Protein AF-A0A358A4Z3-F1 (afdb_monomer)

pLDDT: mean 91.62, std 6.7, range [62.56, 97.75]

Solvent-accessible surface area (backbone atoms only — not comparable to full-atom values): 6998 Å² total; per-residue (Å²): 98,61,94,79,71,49,79,80,64,67,74,54,62,75,62,33,83,86,53,100,63,68,94,76,60,77,88,53,49,73,80,64,63,45,78,61,44,78,48,74,36,75,36,68,74,60,47,50,61,61,62,66,35,85,60,47,71,77,27,62,19,48,69,34,29,9,37,44,57,36,33,42,69,55,28,49,23,60,73,64,62,38,91,83,29,41,58,60,33,47,70,63,47,48,64,45,50,53,45,26,66,67,81,47,61,82,40,71,18,61,49,22,42,76,68,70,61,40,127

Mean predicted aligned error: 3.64 Å

Foldseek 3Di:
DVVVVDDQPVVVVVQCPPDPDHDDDLVVCVSVQDLAEEAADAAPVVVLVVLPSPCQCVHPLLQLQLYAYYYHLLSVLVVVVDPVSVVVNCVPVVVLNCQSNVPHSPRHRVRCVVSVSHD

Sequence (119 aa):
MESLGFATPSAFGELASNGFWVPFSEERIDLLDTDVVLWLTTDATALEAVVELPLRRGLGAATEGREVFISGELSGAFSFASPLSINFLLDEITPELQLAIDGDPTTVVPSAKAVGAAD

Structure (mmCIF, N/CA/C/O backbone):
data_AF-A0A358A4Z3-F1
#
_entry.id   AF-A0A358A4Z3-F1
#
loop_
_atom_site.group_PD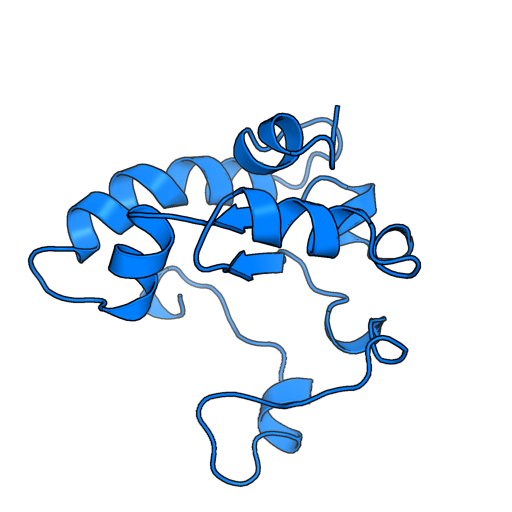B
_atom_site.id
_atom_site.type_symbol
_atom_site.label_atom_id
_atom_site.label_alt_id
_atom_site.label_comp_id
_atom_site.label_asym_id
_atom_site.label_entity_id
_atom_site.label_seq_id
_atom_site.pdbx_PDB_ins_code
_atom_site.Cartn_x
_atom_site.Cartn_y
_atom_site.Cartn_z
_atom_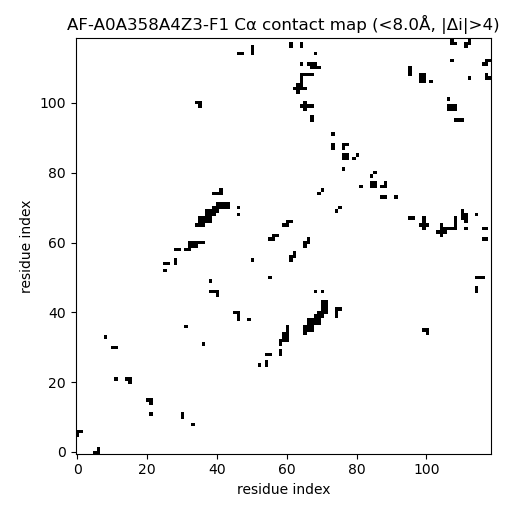site.occupancy
_atom_site.B_iso_or_equiv
_atom_site.auth_seq_id
_atom_site.auth_comp_id
_atom_site.auth_asym_id
_atom_site.auth_atom_id
_atom_site.pdbx_PDB_model_num
ATOM 1 N N . MET A 1 1 ? 7.942 -7.007 -6.539 1.00 91.06 1 MET A N 1
ATOM 2 C CA . MET A 1 1 ? 6.741 -7.574 -5.892 1.00 91.06 1 MET A CA 1
ATOM 3 C C . MET A 1 1 ? 6.511 -9.025 -6.288 1.00 91.06 1 MET A C 1
ATOM 5 O O . MET A 1 1 ? 6.434 -9.845 -5.389 1.00 91.06 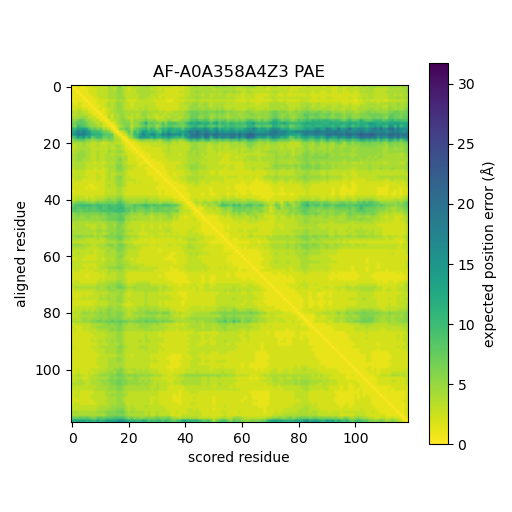1 MET A O 1
ATOM 9 N N . GLU A 1 2 ? 6.521 -9.383 -7.576 1.00 92.38 2 GLU A N 1
ATOM 10 C CA . GLU A 1 2 ? 6.423 -10.796 -8.009 1.00 92.38 2 GLU A CA 1
ATOM 11 C C . GLU A 1 2 ? 7.476 -11.714 -7.373 1.00 92.38 2 GLU A C 1
ATOM 13 O O . GLU A 1 2 ? 7.144 -12.787 -6.882 1.00 92.38 2 GLU A O 1
ATOM 18 N N . SER A 1 3 ? 8.733 -11.265 -7.265 1.00 91.81 3 SER A N 1
ATOM 19 C CA . SER A 1 3 ? 9.788 -12.022 -6.568 1.00 91.81 3 SER A CA 1
ATOM 20 C C . SER A 1 3 ? 9.532 -12.227 -5.067 1.00 91.81 3 SER A C 1
ATOM 22 O O . SER A 1 3 ? 10.172 -13.078 -4.461 1.00 91.81 3 SER A O 1
ATOM 24 N N . LEU A 1 4 ? 8.625 -11.445 -4.470 1.00 92.56 4 LEU A N 1
ATOM 25 C CA . LEU A 1 4 ? 8.157 -11.595 -3.088 1.00 92.56 4 LEU A CA 1
ATOM 26 C C . LEU A 1 4 ? 6.857 -12.423 -3.004 1.00 92.56 4 LEU A C 1
ATOM 28 O O . LEU A 1 4 ? 6.334 -12.613 -1.914 1.00 92.56 4 LEU A O 1
ATOM 32 N N . GLY A 1 5 ? 6.337 -12.916 -4.134 1.00 95.00 5 GLY A N 1
ATOM 33 C CA . GLY A 1 5 ? 5.140 -13.759 -4.208 1.00 95.00 5 GLY A CA 1
ATOM 34 C C . GLY A 1 5 ? 3.823 -13.016 -4.448 1.00 95.00 5 GLY A C 1
ATOM 35 O O . GLY A 1 5 ? 2.783 -13.662 -4.531 1.00 95.00 5 GLY A O 1
ATOM 36 N N . PHE A 1 6 ? 3.845 -11.688 -4.591 1.00 95.19 6 PHE A N 1
ATOM 37 C CA . PHE A 1 6 ? 2.645 -10.903 -4.899 1.00 95.19 6 PHE A CA 1
ATOM 38 C C . PHE A 1 6 ? 2.309 -10.947 -6.390 1.00 95.19 6 PHE A C 1
ATOM 40 O O . PHE A 1 6 ? 3.200 -11.056 -7.232 1.00 95.19 6 PHE A O 1
ATOM 47 N N . ALA A 1 7 ? 1.034 -10.761 -6.720 1.00 93.12 7 ALA A N 1
ATOM 48 C CA . ALA A 1 7 ? 0.566 -10.621 -8.091 1.00 93.12 7 ALA A CA 1
ATOM 49 C C . ALA A 1 7 ? -0.225 -9.321 -8.252 1.00 93.12 7 ALA A C 1
ATOM 51 O O . ALA A 1 7 ? -0.991 -8.937 -7.371 1.00 93.12 7 ALA A O 1
ATOM 52 N N . THR A 1 8 ? -0.054 -8.655 -9.392 1.00 90.25 8 THR A N 1
ATOM 53 C CA . THR A 1 8 ? -0.911 -7.527 -9.769 1.00 90.25 8 THR A CA 1
ATOM 54 C C . THR A 1 8 ? -2.268 -8.064 -10.237 1.00 90.25 8 THR A C 1
ATOM 56 O O . THR A 1 8 ? -2.284 -9.004 -11.040 1.00 90.25 8 THR A O 1
ATOM 59 N N . PRO A 1 9 ? -3.405 -7.482 -9.807 1.00 89.31 9 PRO A N 1
ATOM 60 C CA . PRO A 1 9 ? -4.722 -7.912 -10.268 1.00 89.31 9 PRO A CA 1
A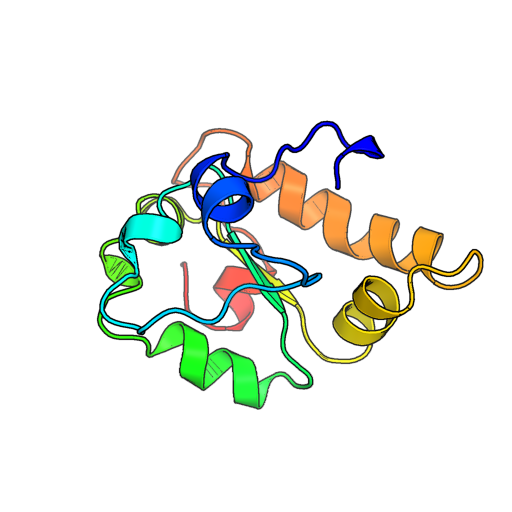TOM 61 C C . PRO A 1 9 ? -4.838 -7.894 -11.799 1.00 89.31 9 PRO A C 1
ATOM 63 O O . PRO A 1 9 ? -4.435 -6.930 -12.456 1.00 89.31 9 PRO A O 1
ATOM 66 N N . SER A 1 10 ? -5.424 -8.946 -12.380 1.00 84.88 10 SER A N 1
ATOM 67 C CA . SER A 1 10 ? -5.516 -9.113 -13.842 1.00 84.88 10 SER A CA 1
ATOM 68 C C . SER A 1 10 ? -6.282 -7.983 -14.533 1.00 84.88 10 SER A C 1
ATOM 70 O O . SER A 1 10 ? -5.978 -7.660 -15.681 1.00 84.88 10 SER A O 1
ATOM 72 N N . ALA A 1 11 ? -7.207 -7.333 -13.818 1.00 83.19 11 ALA A N 1
ATOM 73 C CA . ALA A 1 11 ? -7.946 -6.163 -14.284 1.00 83.19 11 ALA A CA 1
ATOM 74 C C . ALA A 1 11 ? -7.025 -5.029 -14.780 1.00 83.19 11 ALA A C 1
ATOM 76 O O . ALA A 1 11 ? -7.365 -4.336 -15.737 1.00 83.19 11 ALA A O 1
ATOM 77 N N . PHE A 1 12 ? -5.831 -4.864 -14.196 1.00 83.88 12 PHE A N 1
ATOM 78 C CA . PHE A 1 12 ? -4.866 -3.861 -14.658 1.00 83.88 12 PHE A CA 1
ATOM 79 C C . PHE A 1 12 ? -4.134 -4.278 -15.932 1.00 83.88 12 PHE A C 1
ATOM 81 O O . PHE A 1 12 ? -3.802 -3.417 -16.742 1.00 83.88 12 PHE A O 1
ATOM 88 N N . GLY A 1 13 ? -3.917 -5.579 -16.147 1.00 76.62 13 GLY A N 1
ATOM 89 C CA . GLY A 1 13 ? -3.285 -6.092 -17.365 1.00 76.62 13 GLY A CA 1
ATOM 90 C C . GLY A 1 13 ? -4.109 -5.803 -18.622 1.00 76.62 13 GLY A C 1
ATOM 91 O O . GLY A 1 13 ? -3.546 -5.496 -19.668 1.00 76.62 13 GLY A O 1
ATOM 92 N N . GLU A 1 14 ? -5.440 -5.827 -18.511 1.00 73.56 14 GLU A N 1
ATOM 93 C CA . GLU A 1 14 ? -6.353 -5.496 -19.616 1.00 73.56 14 GLU A CA 1
ATOM 94 C C . GLU A 1 14 ? -6.388 -3.991 -19.928 1.00 73.56 14 GLU A C 1
ATOM 96 O O . GLU A 1 14 ? -6.587 -3.589 -21.075 1.00 73.56 14 GLU A O 1
ATOM 101 N N . LEU A 1 15 ? -6.169 -3.151 -18.912 1.00 78.62 15 LEU A N 1
ATOM 102 C CA . LEU A 1 15 ? -6.174 -1.691 -19.033 1.00 78.62 15 LEU A CA 1
ATOM 103 C C . LEU A 1 15 ? -4.804 -1.125 -19.442 1.00 78.62 15 LEU A C 1
ATOM 105 O O . LEU A 1 15 ? -4.726 -0.044 -20.036 1.00 78.62 15 LEU A O 1
ATOM 109 N N . ALA A 1 16 ? -3.722 -1.850 -19.153 1.00 76.12 16 ALA A N 1
ATOM 110 C CA . ALA A 1 16 ? -2.348 -1.495 -19.489 1.00 76.12 16 ALA A CA 1
ATOM 111 C C . ALA A 1 16 ? -2.086 -1.696 -20.989 1.00 76.12 16 ALA A C 1
ATOM 113 O O . ALA A 1 16 ? -1.410 -2.621 -21.424 1.00 76.12 16 ALA A O 1
ATOM 114 N N . SER A 1 17 ? -2.629 -0.794 -21.806 1.00 62.56 17 SER A N 1
ATOM 115 C CA . SER A 1 17 ? -2.584 -0.907 -23.267 1.00 62.56 17 SER A CA 1
ATOM 116 C C . SER A 1 17 ? -1.177 -0.849 -23.873 1.00 62.56 17 SER A C 1
ATOM 118 O O . SER A 1 17 ? -1.026 -1.339 -24.985 1.00 62.56 17 SER A O 1
ATOM 120 N N . ASN A 1 18 ? -0.180 -0.261 -23.187 1.00 63.53 18 ASN A N 1
ATOM 121 C CA . ASN A 1 18 ? 1.256 -0.253 -23.554 1.00 63.53 18 ASN A CA 1
ATOM 122 C C . ASN A 1 18 ? 2.165 0.392 -22.470 1.00 63.53 18 ASN A C 1
ATOM 124 O O . ASN A 1 18 ? 3.260 0.870 -22.773 1.00 63.53 18 ASN A O 1
ATOM 128 N N . GLY A 1 19 ? 1.705 0.493 -21.218 1.00 64.38 19 GLY A N 1
ATOM 129 C CA . GLY A 1 19 ? 2.346 1.307 -20.178 1.00 64.38 19 GLY A CA 1
ATOM 130 C C . GLY A 1 19 ? 2.713 0.521 -18.922 1.00 64.38 19 GLY A C 1
ATOM 131 O O . GLY A 1 19 ? 2.131 -0.517 -18.636 1.00 64.38 19 GLY A O 1
ATOM 132 N N . PHE A 1 20 ? 3.658 1.060 -18.148 1.00 78.56 20 PHE A N 1
ATOM 133 C CA . PHE A 1 20 ? 4.014 0.564 -16.810 1.00 78.56 20 PHE A CA 1
ATOM 134 C C . PHE A 1 20 ? 2.986 0.971 -15.730 1.00 78.56 20 PHE A C 1
ATOM 136 O O . PHE A 1 20 ? 3.085 0.564 -14.579 1.00 78.56 20 PHE A O 1
ATOM 143 N N . TRP A 1 21 ? 2.002 1.797 -16.092 1.00 85.19 21 TRP A N 1
ATOM 144 C CA . TRP A 1 21 ? 0.966 2.320 -15.207 1.00 85.19 21 TRP A CA 1
ATOM 145 C C . TRP A 1 21 ? -0.352 2.481 -15.977 1.00 85.19 21 TRP A C 1
ATOM 147 O O . TRP A 1 21 ? -0.355 2.568 -17.208 1.00 85.19 21 TRP A O 1
ATOM 157 N N . VAL A 1 22 ? -1.465 2.535 -15.244 1.00 87.94 22 VAL A N 1
ATOM 158 C CA . VAL A 1 22 ? -2.818 2.714 -15.788 1.00 87.94 22 VAL A CA 1
ATOM 159 C C . VAL A 1 22 ? -3.455 3.941 -15.128 1.00 87.94 22 VAL A C 1
ATOM 161 O O . VAL A 1 22 ? -3.611 3.931 -13.907 1.00 87.94 22 VAL A O 1
ATOM 164 N N . PRO A 1 23 ? -3.840 4.992 -15.880 1.00 88.00 23 PRO A N 1
ATOM 165 C CA . PRO A 1 23 ? -4.704 6.035 -15.340 1.00 88.00 23 PRO A CA 1
ATOM 166 C C . PRO A 1 23 ? -6.108 5.477 -15.127 1.00 88.00 23 PRO A C 1
ATOM 168 O O . PRO A 1 23 ? -6.678 4.869 -16.035 1.00 88.00 23 PRO A O 1
ATOM 171 N N . PHE A 1 24 ? -6.708 5.767 -13.980 1.00 88.12 24 PHE A N 1
ATOM 172 C CA . PHE A 1 24 ? -8.127 5.528 -13.740 1.00 88.12 24 PHE A CA 1
ATOM 173 C C . PHE A 1 24 ? -8.739 6.685 -12.940 1.00 88.12 24 PHE A C 1
ATOM 175 O O . PHE A 1 24 ? -8.026 7.463 -12.311 1.00 88.12 24 PHE A O 1
ATOM 182 N N . SER A 1 25 ? -10.064 6.833 -13.036 1.00 90.38 25 SER A N 1
ATOM 183 C CA . SER A 1 25 ? -10.828 7.818 -12.256 1.00 90.38 25 SER A CA 1
ATOM 184 C C . SER A 1 25 ? -10.838 7.428 -10.779 1.00 90.38 25 SER A C 1
ATOM 186 O O . SER A 1 25 ? -10.939 6.244 -10.478 1.00 90.38 25 SER A O 1
ATOM 188 N N . GLU A 1 26 ? -10.847 8.395 -9.863 1.00 88.44 26 GLU A N 1
ATOM 189 C CA . GLU A 1 26 ? -11.042 8.140 -8.425 1.00 88.44 26 GLU A CA 1
ATOM 190 C C . GLU A 1 26 ? -12.368 7.414 -8.133 1.00 88.44 26 GLU A C 1
ATOM 192 O O . GLU A 1 26 ? -12.461 6.641 -7.185 1.00 88.44 26 GLU A O 1
ATOM 197 N N . GLU A 1 27 ? -13.381 7.588 -8.991 1.00 91.44 27 GLU A N 1
ATOM 198 C CA . GLU A 1 27 ? -14.654 6.855 -8.914 1.00 91.44 27 GLU A CA 1
ATOM 199 C C . GLU A 1 27 ? -14.506 5.357 -9.211 1.00 91.44 27 GLU A C 1
ATOM 201 O O . GLU A 1 27 ? -15.372 4.564 -8.850 1.00 91.44 27 GLU A O 1
ATOM 206 N N . ARG A 1 28 ? -13.403 4.961 -9.857 1.00 91.12 28 ARG A N 1
ATOM 207 C CA . ARG A 1 28 ? -13.051 3.570 -10.150 1.00 91.12 28 ARG A CA 1
ATOM 208 C C . ARG A 1 28 ? -12.198 2.951 -9.042 1.00 91.12 28 ARG A C 1
ATOM 210 O O . ARG A 1 28 ? -11.283 2.176 -9.320 1.00 91.12 28 ARG A O 1
ATOM 217 N N . ILE A 1 29 ? -12.485 3.306 -7.785 1.00 90.00 29 ILE A N 1
ATOM 218 C CA . ILE A 1 29 ? -11.790 2.750 -6.618 1.00 90.00 29 ILE A CA 1
ATOM 219 C C . ILE A 1 29 ? -11.945 1.223 -6.550 1.00 90.00 29 ILE A C 1
ATOM 221 O O . ILE A 1 29 ? -11.073 0.558 -6.013 1.00 90.00 29 ILE A O 1
ATOM 225 N N . ASP A 1 30 ? -13.003 0.664 -7.154 1.00 89.38 30 ASP A N 1
ATOM 226 C CA . ASP A 1 30 ? -13.253 -0.779 -7.281 1.00 89.38 30 ASP A CA 1
ATOM 227 C C . ASP A 1 30 ? -12.065 -1.552 -7.867 1.00 89.38 30 ASP A C 1
ATOM 229 O O . ASP A 1 30 ? -11.868 -2.721 -7.554 1.00 89.38 30 ASP A O 1
ATOM 233 N N . LEU A 1 31 ? -11.239 -0.895 -8.685 1.00 90.62 31 LEU A N 1
ATOM 234 C CA . LEU A 1 31 ? -10.028 -1.495 -9.242 1.00 90.62 31 LEU A CA 1
ATOM 235 C C . LEU A 1 31 ? -8.965 -1.807 -8.176 1.00 90.62 31 LEU A C 1
ATOM 237 O O . LEU A 1 31 ? -8.091 -2.635 -8.421 1.00 90.62 31 LEU A O 1
ATOM 241 N N . LEU A 1 32 ? -9.025 -1.147 -7.018 1.00 92.75 32 LEU A N 1
ATOM 242 C CA . LEU A 1 32 ? -8.116 -1.330 -5.885 1.00 92.75 32 LEU A CA 1
ATOM 243 C C . LEU A 1 32 ? -8.676 -2.275 -4.812 1.00 92.75 32 LEU A C 1
ATOM 245 O O . LEU A 1 32 ? -8.076 -2.387 -3.745 1.00 92.75 32 LEU A O 1
ATOM 249 N N . ASP A 1 33 ? -9.798 -2.953 -5.065 1.00 91.19 33 ASP A N 1
ATOM 250 C CA . ASP A 1 33 ? -10.329 -3.969 -4.151 1.00 91.19 33 ASP A CA 1
ATOM 251 C C . ASP A 1 33 ? -9.492 -5.257 -4.253 1.00 91.19 33 ASP A C 1
ATOM 253 O O . ASP A 1 33 ? -9.786 -6.183 -5.008 1.00 91.19 33 ASP A O 1
ATOM 257 N N . THR A 1 34 ? -8.359 -5.254 -3.552 1.00 93.38 34 THR A N 1
ATOM 258 C CA . THR A 1 34 ? -7.333 -6.302 -3.558 1.00 93.38 34 THR A CA 1
ATOM 259 C C . THR A 1 34 ? -6.857 -6.589 -2.134 1.00 93.38 34 THR A C 1
ATOM 261 O O . THR A 1 34 ? -7.159 -5.843 -1.204 1.00 93.38 34 THR A O 1
ATOM 264 N N . ASP A 1 35 ? -6.068 -7.650 -1.960 1.00 94.38 35 ASP A N 1
ATOM 265 C CA . ASP A 1 35 ? -5.614 -8.102 -0.640 1.00 94.38 35 ASP A CA 1
ATOM 266 C C . ASP A 1 35 ? -4.747 -7.078 0.108 1.00 94.38 35 ASP A C 1
ATOM 268 O O . ASP A 1 35 ? -4.807 -7.014 1.332 1.00 94.38 35 ASP A O 1
ATOM 272 N N . VAL A 1 36 ? -3.937 -6.297 -0.614 1.00 96.25 36 VAL A N 1
ATOM 273 C CA . VAL A 1 36 ? -3.050 -5.267 -0.058 1.00 96.25 36 VAL A CA 1
ATOM 274 C C . VAL A 1 36 ? -2.869 -4.128 -1.059 1.00 96.25 36 VAL A C 1
ATOM 276 O O . VAL A 1 36 ? -2.671 -4.372 -2.253 1.00 96.25 36 VAL A O 1
ATOM 279 N N . VAL A 1 37 ? -2.900 -2.881 -0.585 1.00 96.31 37 VAL A N 1
ATOM 280 C CA . VAL A 1 37 ? -2.675 -1.689 -1.420 1.00 96.31 37 VAL A CA 1
ATOM 281 C C . VAL A 1 37 ? -1.429 -0.947 -0.950 1.00 96.31 37 VAL A C 1
ATOM 283 O O . VAL A 1 37 ? -1.293 -0.619 0.226 1.00 96.31 37 VAL A O 1
ATOM 286 N N . LEU A 1 38 ? -0.514 -0.664 -1.881 1.00 96.19 38 LEU A N 1
ATOM 287 C CA . LEU A 1 38 ? 0.663 0.169 -1.633 1.00 96.19 38 LEU A CA 1
ATOM 288 C C . LEU A 1 38 ? 0.416 1.560 -2.215 1.00 96.19 38 LEU A C 1
ATOM 290 O O . LEU A 1 38 ? 0.338 1.728 -3.433 1.00 96.19 38 LEU A O 1
ATOM 294 N N . TRP A 1 39 ? 0.342 2.562 -1.347 1.00 95.88 39 TRP A N 1
ATOM 295 C CA . TRP A 1 39 ? 0.224 3.963 -1.728 1.00 95.88 39 TRP A CA 1
ATOM 296 C C . TRP A 1 39 ? 1.611 4.596 -1.782 1.00 95.88 39 TRP A C 1
ATOM 298 O O . TRP A 1 39 ? 2.244 4.803 -0.749 1.00 95.88 39 TRP A O 1
ATOM 308 N N . LEU A 1 40 ? 2.086 4.890 -2.993 1.00 94.88 40 LEU A N 1
ATOM 309 C CA . LEU A 1 40 ? 3.415 5.453 -3.232 1.00 94.88 40 LEU A CA 1
ATOM 310 C C . LEU A 1 40 ? 3.306 6.937 -3.608 1.00 94.88 40 LEU A C 1
ATOM 312 O O . LEU A 1 40 ? 2.684 7.276 -4.615 1.00 94.88 40 LEU A O 1
ATOM 316 N N . THR A 1 41 ? 3.936 7.826 -2.842 1.00 92.38 41 THR A N 1
ATOM 317 C CA . THR A 1 41 ? 4.002 9.268 -3.141 1.00 92.38 41 THR A CA 1
ATOM 318 C C . THR A 1 41 ? 5.431 9.792 -3.035 1.00 92.38 41 THR A C 1
ATOM 320 O O . THR A 1 41 ? 6.337 9.105 -2.563 1.00 92.38 41 THR A O 1
ATOM 323 N N . THR A 1 42 ? 5.674 11.019 -3.497 1.00 83.56 42 THR A N 1
ATOM 324 C CA . THR A 1 42 ? 6.997 11.656 -3.396 1.00 83.56 42 THR A CA 1
ATOM 325 C C . THR A 1 42 ? 7.329 12.112 -1.978 1.00 83.56 42 THR A C 1
ATOM 327 O O . THR A 1 42 ? 8.474 12.001 -1.550 1.00 83.56 42 THR A O 1
ATOM 330 N N . ASP A 1 43 ? 6.341 12.591 -1.229 1.00 85.81 43 ASP A N 1
ATOM 331 C CA . ASP A 1 43 ? 6.512 13.127 0.120 1.00 85.81 43 ASP A CA 1
ATOM 332 C C . ASP A 1 43 ? 5.314 12.795 1.018 1.00 85.81 43 ASP A C 1
ATOM 334 O O . ASP A 1 43 ? 4.252 12.377 0.549 1.00 85.81 43 ASP A O 1
ATOM 338 N N . ALA A 1 44 ? 5.511 12.963 2.327 1.00 82.19 44 ALA A N 1
ATOM 339 C CA . ALA A 1 44 ? 4.512 12.617 3.330 1.00 82.19 44 ALA A CA 1
ATOM 340 C 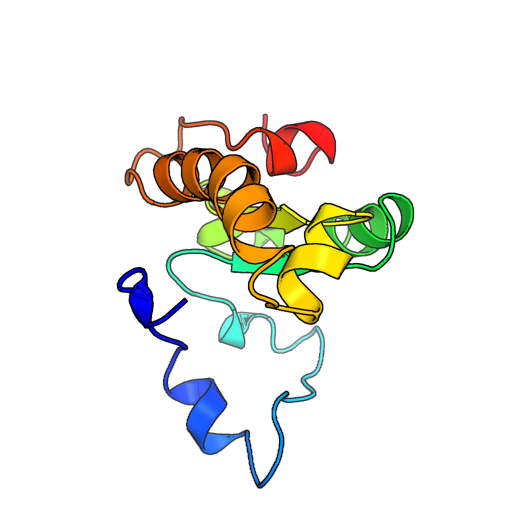C . ALA A 1 44 ? 3.238 13.470 3.223 1.00 82.19 44 ALA A C 1
ATOM 342 O O . ALA A 1 44 ? 2.151 12.956 3.461 1.00 82.19 44 ALA A O 1
ATOM 343 N N . THR A 1 45 ? 3.341 14.737 2.806 1.00 84.62 45 THR A N 1
ATOM 344 C CA . THR A 1 45 ? 2.161 15.605 2.652 1.00 84.62 45 THR A CA 1
ATOM 345 C C . THR A 1 45 ? 1.261 15.146 1.509 1.00 84.62 45 THR A C 1
ATOM 347 O O . THR A 1 45 ? 0.042 15.240 1.602 1.00 84.62 45 THR A O 1
ATOM 350 N N . ALA A 1 46 ? 1.832 14.551 0.461 1.00 87.50 46 ALA A N 1
ATOM 351 C CA . ALA A 1 46 ? 1.054 13.938 -0.607 1.00 87.50 46 ALA A CA 1
ATOM 352 C C . ALA A 1 46 ? 0.286 12.682 -0.150 1.00 87.50 46 ALA A C 1
ATOM 354 O O . ALA A 1 46 ? -0.716 12.346 -0.778 1.00 87.50 46 ALA A O 1
ATOM 355 N N . LEU A 1 47 ? 0.699 12.004 0.933 1.00 90.81 47 LEU A N 1
ATOM 356 C CA . LEU A 1 47 ? -0.062 10.869 1.478 1.00 90.81 47 LEU A CA 1
ATOM 357 C C . LEU A 1 47 ? -1.373 11.327 2.126 1.00 90.81 47 LEU A C 1
ATOM 359 O O . LEU A 1 47 ? -2.355 10.596 2.040 1.00 90.81 47 LEU A O 1
ATOM 363 N N . GLU A 1 48 ? -1.427 12.534 2.699 1.00 88.06 48 GLU A N 1
ATOM 364 C CA . GLU A 1 48 ? -2.656 13.085 3.295 1.00 88.06 48 GLU A CA 1
ATOM 365 C C . GLU A 1 48 ? -3.794 13.137 2.266 1.00 88.06 48 GLU A C 1
ATOM 367 O O . GLU A 1 48 ? -4.911 12.712 2.547 1.00 88.06 48 GLU A O 1
ATOM 372 N N . ALA A 1 49 ? -3.497 13.551 1.030 1.00 89.50 49 ALA A N 1
ATOM 373 C CA . ALA A 1 49 ? -4.482 13.568 -0.052 1.00 89.50 49 ALA A CA 1
ATOM 374 C C . ALA A 1 49 ? -5.035 12.168 -0.372 1.00 89.50 49 ALA A C 1
ATOM 376 O O . ALA A 1 49 ? -6.200 12.036 -0.738 1.00 89.50 49 ALA A O 1
ATOM 377 N N . VAL A 1 50 ? -4.218 11.123 -0.209 1.00 91.44 50 VAL A N 1
ATOM 378 C CA . VAL A 1 50 ? -4.637 9.730 -0.402 1.00 91.44 50 VAL A CA 1
ATOM 379 C C . VAL A 1 50 ? -5.507 9.250 0.763 1.00 91.44 50 VAL A C 1
ATOM 381 O O . VAL A 1 50 ? -6.453 8.495 0.549 1.00 91.44 50 VAL A O 1
ATOM 384 N N . VAL A 1 51 ? -5.204 9.654 2.000 1.00 92.88 51 VAL A N 1
ATOM 385 C CA . VAL A 1 51 ? -6.017 9.322 3.187 1.00 92.88 51 VAL A CA 1
ATOM 386 C C . VAL A 1 51 ? -7.406 9.957 3.092 1.00 92.88 51 VAL A C 1
ATOM 388 O O . VAL A 1 51 ? -8.402 9.318 3.430 1.00 92.88 51 VAL A O 1
ATOM 391 N N . GLU A 1 52 ? -7.484 11.175 2.556 1.00 91.88 52 GLU A N 1
ATOM 392 C CA . GLU A 1 52 ? -8.730 11.933 2.399 1.00 91.88 52 GLU A CA 1
ATOM 393 C C . GLU A 1 52 ? -9.571 11.530 1.173 1.00 91.88 52 GLU A C 1
ATOM 395 O O . GLU A 1 52 ? -10.647 12.094 0.956 1.00 91.88 52 GLU A O 1
ATOM 400 N N . LEU A 1 53 ? -9.139 10.539 0.379 1.00 91.88 53 LEU A N 1
ATOM 401 C CA . LEU A 1 53 ? -9.916 10.033 -0.757 1.00 91.88 53 LEU A CA 1
ATOM 402 C C . LEU A 1 53 ? -11.288 9.511 -0.282 1.00 91.88 53 LEU A C 1
ATOM 404 O O . LEU A 1 53 ? -11.345 8.504 0.432 1.00 91.88 53 LEU A O 1
ATOM 408 N N . PRO A 1 54 ? -12.417 10.113 -0.713 1.00 91.44 54 PRO A N 1
ATOM 409 C CA . PRO A 1 54 ? -13.732 9.799 -0.149 1.00 91.44 54 PRO A CA 1
ATOM 410 C C . PRO A 1 54 ? -14.127 8.327 -0.276 1.00 91.44 54 PRO A C 1
ATOM 412 O O . PRO A 1 54 ? -14.750 7.765 0.625 1.00 91.44 54 PRO A O 1
ATOM 415 N N . LEU A 1 55 ? -13.758 7.698 -1.395 1.00 93.62 55 LEU A N 1
ATOM 416 C CA . LEU A 1 55 ? -14.119 6.316 -1.703 1.00 93.62 55 LEU A CA 1
ATOM 417 C C . LEU A 1 55 ? -13.128 5.284 -1.147 1.00 93.62 55 LEU A C 1
ATOM 419 O O . LEU A 1 55 ? -13.446 4.098 -1.141 1.00 93.62 55 LEU A O 1
ATOM 423 N N . ARG A 1 56 ? -11.971 5.708 -0.614 1.00 94.25 56 ARG A N 1
ATOM 424 C CA . ARG A 1 56 ? -10.962 4.801 -0.045 1.00 94.25 56 ARG A CA 1
ATOM 425 C C . ARG A 1 56 ? -11.525 3.956 1.090 1.00 94.25 56 ARG A C 1
ATOM 427 O O . ARG A 1 56 ? -11.289 2.759 1.126 1.00 94.25 56 ARG A O 1
ATOM 434 N N . ARG A 1 57 ? -12.317 4.556 1.985 1.00 91.38 57 ARG A N 1
ATOM 435 C CA . ARG A 1 57 ? -12.938 3.845 3.121 1.00 91.38 57 ARG A CA 1
ATOM 436 C C . ARG A 1 57 ? -13.915 2.741 2.698 1.00 91.38 57 ARG A C 1
ATOM 438 O O . ARG A 1 57 ? -14.355 1.980 3.549 1.00 91.38 57 ARG A O 1
ATOM 445 N N . GLY A 1 58 ? -14.286 2.679 1.417 1.00 91.69 58 GLY A N 1
ATOM 446 C CA . GLY A 1 58 ? -15.077 1.587 0.856 1.00 91.69 58 GLY A CA 1
ATOM 447 C C . GLY A 1 58 ? -14.256 0.357 0.460 1.00 91.69 58 GLY A C 1
ATOM 448 O O . GLY A 1 58 ? -14.854 -0.668 0.153 1.00 91.69 58 GLY A O 1
ATOM 449 N N . LEU A 1 59 ? -12.922 0.446 0.450 1.00 94.44 59 LEU A N 1
ATOM 450 C CA . LEU A 1 59 ? -12.032 -0.667 0.125 1.00 94.44 59 LEU A CA 1
ATOM 451 C C . LEU A 1 59 ? -11.894 -1.623 1.306 1.00 94.44 59 LEU A C 1
ATOM 453 O O . LEU A 1 59 ? -11.650 -1.172 2.428 1.00 94.44 59 LEU A O 1
ATOM 457 N N . GLY A 1 60 ? -11.922 -2.931 1.033 1.00 94.12 60 GLY A N 1
ATOM 458 C CA . GLY A 1 60 ? -11.622 -3.949 2.043 1.00 94.12 60 GLY A CA 1
ATOM 459 C C . GLY A 1 60 ? -10.252 -3.720 2.682 1.00 94.12 60 GLY A C 1
ATOM 460 O O . GLY A 1 60 ? -10.129 -3.706 3.907 1.00 94.12 60 GLY A O 1
ATOM 461 N N . ALA A 1 61 ? -9.247 -3.405 1.856 1.00 95.06 61 ALA A N 1
ATOM 462 C CA . ALA A 1 61 ? -7.902 -3.089 2.321 1.00 95.06 61 ALA A CA 1
ATOM 463 C C . ALA A 1 61 ? -7.878 -1.926 3.327 1.00 95.06 61 ALA A C 1
ATOM 465 O O . ALA A 1 61 ? -7.183 -2.013 4.333 1.00 95.06 61 ALA A O 1
ATOM 466 N N . ALA A 1 62 ? -8.676 -0.876 3.115 1.00 95.12 62 ALA A N 1
ATOM 467 C CA . ALA A 1 62 ? -8.745 0.247 4.047 1.00 95.12 62 ALA A CA 1
ATOM 468 C C . ALA A 1 62 ? -9.473 -0.109 5.342 1.00 95.12 62 ALA A C 1
ATOM 470 O O . ALA A 1 62 ? -9.026 0.250 6.428 1.00 95.12 62 ALA A O 1
ATOM 471 N N . THR A 1 63 ? -10.585 -0.838 5.245 1.00 93.94 63 THR A N 1
ATOM 472 C CA . THR A 1 63 ? -11.366 -1.228 6.427 1.00 93.94 63 THR A CA 1
ATOM 473 C C . THR A 1 63 ? -10.663 -2.255 7.306 1.00 93.94 63 THR A C 1
ATOM 475 O O . THR A 1 63 ? -10.947 -2.323 8.498 1.00 93.94 63 THR A O 1
ATOM 478 N N . GLU A 1 64 ? -9.763 -3.049 6.729 1.00 95.38 64 GLU A N 1
ATOM 479 C CA . GLU A 1 64 ? -9.056 -4.132 7.413 1.00 95.38 64 GLU A CA 1
ATOM 480 C C . GLU A 1 64 ? -7.577 -3.812 7.678 1.00 95.38 64 GLU A C 1
ATOM 482 O O . GLU A 1 64 ? -6.817 -4.705 8.034 1.00 95.38 64 GLU A O 1
ATOM 487 N N . GLY A 1 65 ? -7.147 -2.558 7.487 1.00 95.19 65 GLY A N 1
ATOM 488 C CA . GLY A 1 65 ? -5.780 -2.129 7.805 1.00 95.19 65 GLY A CA 1
ATOM 489 C C . GLY A 1 65 ? -4.691 -2.680 6.877 1.00 95.19 65 GLY A C 1
ATOM 490 O O . GLY A 1 65 ? -3.517 -2.661 7.231 1.00 95.19 65 GLY A O 1
ATOM 491 N N . ARG A 1 66 ? -5.041 -3.136 5.672 1.00 96.81 66 ARG A N 1
ATOM 492 C CA . ARG A 1 66 ? -4.141 -3.786 4.700 1.00 96.81 66 ARG A CA 1
ATOM 493 C C . ARG A 1 66 ? -3.532 -2.808 3.695 1.00 96.81 66 ARG A C 1
ATOM 495 O O . ARG A 1 66 ? -3.364 -3.111 2.511 1.00 96.81 66 ARG A O 1
ATOM 502 N N . GLU A 1 67 ? -3.234 -1.597 4.145 1.00 97.31 67 GLU A N 1
ATOM 503 C CA . GLU A 1 67 ? -2.682 -0.536 3.305 1.00 97.31 67 GLU A CA 1
ATOM 504 C C . GLU A 1 67 ? -1.296 -0.143 3.803 1.00 97.31 67 GLU A C 1
ATOM 506 O O . GLU A 1 67 ? -1.106 0.123 4.985 1.00 97.31 67 GLU A O 1
ATOM 511 N N . VAL A 1 68 ? -0.329 -0.071 2.890 1.00 97.56 68 VAL A N 1
ATOM 512 C CA . VAL A 1 68 ? 1.043 0.355 3.185 1.00 97.56 68 VAL A CA 1
ATOM 513 C C . VAL A 1 68 ? 1.288 1.696 2.512 1.00 97.56 68 VAL A C 1
ATOM 515 O O . VAL A 1 68 ? 1.045 1.857 1.314 1.00 97.56 68 VAL A O 1
ATOM 518 N N . PHE A 1 69 ? 1.781 2.668 3.271 1.00 96.81 69 PHE A N 1
ATOM 519 C CA . PHE A 1 69 ? 2.023 4.023 2.787 1.00 96.81 69 PHE A CA 1
ATOM 520 C C . PHE A 1 69 ? 3.511 4.313 2.686 1.00 96.81 69 PHE A C 1
ATOM 522 O O . PHE A 1 69 ? 4.262 4.167 3.645 1.00 96.81 69 PHE A O 1
ATOM 529 N N . ILE A 1 70 ? 3.940 4.756 1.511 1.00 96.69 70 ILE A N 1
ATOM 530 C CA . ILE A 1 70 ? 5.349 4.871 1.161 1.00 96.69 70 ILE A CA 1
ATOM 531 C C . ILE A 1 70 ? 5.60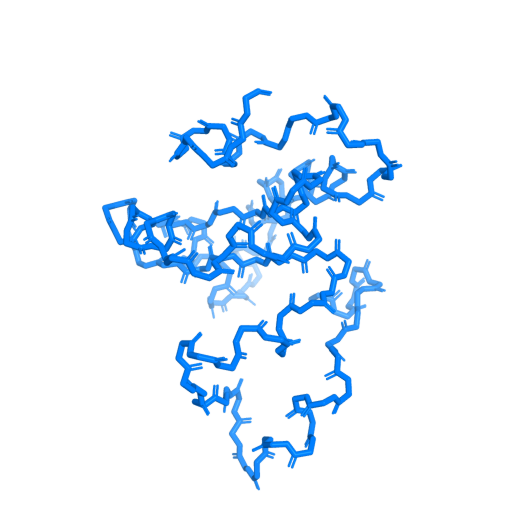3 6.268 0.602 1.00 96.69 70 ILE A C 1
ATOM 533 O O . ILE A 1 70 ? 4.996 6.678 -0.386 1.00 96.69 70 ILE A O 1
ATOM 537 N N . SER A 1 71 ? 6.539 6.993 1.211 1.00 95.38 71 SER A N 1
ATOM 538 C CA . SER A 1 71 ? 6.954 8.326 0.763 1.00 95.38 71 SER A CA 1
ATOM 539 C C . SER A 1 71 ? 8.455 8.552 0.968 1.00 95.38 71 SER A C 1
ATOM 541 O O . SER A 1 71 ? 9.160 7.686 1.493 1.00 95.38 71 SER A O 1
ATOM 543 N N . GLY A 1 72 ? 8.969 9.699 0.513 1.00 93.75 72 GLY A N 1
ATOM 544 C CA . GLY A 1 72 ? 10.345 10.122 0.766 1.00 93.75 72 GLY A CA 1
ATOM 545 C C . GLY A 1 72 ? 11.393 9.158 0.207 1.00 93.75 72 GLY A C 1
ATOM 546 O O . GLY A 1 72 ? 11.307 8.712 -0.939 1.00 93.75 72 GLY A O 1
ATOM 547 N N . GLU A 1 73 ? 12.403 8.842 1.018 1.00 93.44 73 GLU A N 1
ATOM 548 C CA . GLU A 1 73 ? 13.523 7.987 0.606 1.00 93.44 73 GLU A CA 1
ATOM 549 C C . GLU A 1 73 ? 13.079 6.564 0.247 1.00 93.44 73 GLU A C 1
ATOM 551 O O . GLU A 1 73 ? 13.547 6.020 -0.753 1.00 93.44 73 GLU A O 1
ATOM 556 N N . LEU A 1 74 ? 12.121 5.990 0.985 1.00 95.00 74 LEU A N 1
ATOM 557 C CA . LEU A 1 74 ? 11.592 4.655 0.699 1.00 95.00 74 LEU A CA 1
ATOM 558 C C . LEU A 1 74 ? 10.883 4.603 -0.661 1.00 95.00 74 LEU A C 1
ATOM 560 O O . LEU A 1 74 ? 11.078 3.661 -1.426 1.00 95.00 74 LEU A O 1
ATOM 564 N N . SER A 1 75 ? 10.124 5.647 -1.005 1.00 95.19 75 SER A N 1
ATOM 565 C CA . SER A 1 75 ? 9.497 5.788 -2.327 1.00 95.19 75 SER A CA 1
ATOM 566 C C . SER A 1 75 ? 10.533 5.893 -3.450 1.00 95.19 75 SER A C 1
ATOM 568 O O . SER A 1 75 ? 10.407 5.245 -4.496 1.00 95.19 75 SER A O 1
ATOM 570 N N . GLY A 1 76 ? 11.616 6.639 -3.211 1.00 94.62 76 GLY A N 1
ATOM 571 C CA . GLY A 1 76 ? 12.763 6.698 -4.115 1.00 94.62 76 GLY A CA 1
ATOM 572 C C . GLY A 1 76 ? 13.438 5.336 -4.289 1.00 94.62 76 GLY A C 1
ATOM 573 O O . GLY A 1 76 ? 13.703 4.917 -5.416 1.00 94.62 76 GLY A O 1
ATOM 574 N N . ALA A 1 77 ? 13.660 4.607 -3.194 1.00 95.75 77 ALA A N 1
ATOM 575 C CA . ALA A 1 77 ? 14.249 3.274 -3.211 1.00 95.75 77 ALA A CA 1
ATOM 576 C C . ALA A 1 77 ? 13.372 2.257 -3.958 1.00 95.75 77 ALA A C 1
ATOM 578 O O . ALA A 1 77 ? 13.905 1.481 -4.760 1.00 95.75 77 ALA A O 1
ATOM 579 N N . PHE A 1 78 ? 12.051 2.316 -3.747 1.00 94.75 78 PHE A N 1
ATOM 580 C CA . PHE A 1 78 ? 11.044 1.520 -4.454 1.00 94.75 78 PHE A CA 1
ATOM 581 C C . PHE A 1 78 ? 11.071 1.796 -5.958 1.00 94.75 78 PHE A C 1
ATOM 583 O O . PHE A 1 78 ? 11.136 0.868 -6.760 1.00 94.75 78 PHE A O 1
ATOM 590 N N . SER A 1 79 ? 11.075 3.074 -6.340 1.00 92.12 79 SER A N 1
ATOM 591 C CA . SER A 1 79 ? 11.035 3.496 -7.744 1.00 92.12 79 SER A CA 1
ATOM 592 C C . SER A 1 79 ? 12.338 3.201 -8.490 1.00 92.12 79 SER A C 1
ATOM 594 O O . SER A 1 79 ? 12.312 2.883 -9.676 1.00 92.12 79 SER A O 1
ATOM 596 N N . PHE A 1 80 ? 13.487 3.317 -7.815 1.00 92.75 80 PHE A N 1
ATOM 597 C CA . PHE A 1 80 ? 14.795 3.133 -8.445 1.00 92.75 80 PHE A CA 1
ATOM 598 C C . PHE A 1 80 ? 15.208 1.660 -8.544 1.00 92.75 80 PHE A C 1
ATOM 600 O O . PHE A 1 80 ? 15.896 1.291 -9.493 1.00 92.75 80 PHE A O 1
ATOM 607 N N . ALA A 1 81 ? 14.798 0.828 -7.575 1.00 89.50 81 ALA A N 1
ATOM 608 C CA . ALA A 1 81 ? 14.978 -0.629 -7.578 1.00 89.50 81 ALA A CA 1
ATOM 609 C C . ALA A 1 81 ? 16.397 -1.104 -7.977 1.00 89.50 81 ALA A C 1
ATOM 611 O O . ALA A 1 81 ? 16.576 -2.078 -8.708 1.00 89.50 81 ALA A O 1
ATOM 612 N N . SER A 1 82 ? 17.427 -0.400 -7.505 1.00 94.19 82 SER A N 1
ATOM 613 C CA . SER A 1 82 ? 18.831 -0.690 -7.810 1.00 94.19 82 SER A CA 1
ATOM 614 C C . SER A 1 82 ? 19.455 -1.652 -6.791 1.00 94.19 82 SER A C 1
ATOM 616 O O . SER A 1 82 ? 18.950 -1.761 -5.673 1.00 94.19 82 SER A O 1
ATOM 618 N N . PRO A 1 83 ? 20.612 -2.278 -7.087 1.00 93.94 83 PRO A N 1
ATOM 619 C CA . PRO A 1 83 ? 21.322 -3.111 -6.111 1.00 93.94 83 PRO A CA 1
ATOM 620 C C . PRO A 1 83 ? 21.662 -2.397 -4.794 1.00 93.94 83 PRO A C 1
ATOM 622 O O . PRO A 1 83 ? 21.745 -3.047 -3.758 1.00 93.94 83 PRO A O 1
ATOM 625 N N . LEU A 1 84 ? 21.854 -1.072 -4.825 1.00 92.50 84 LEU A N 1
ATOM 626 C CA . LEU A 1 84 ? 22.123 -0.283 -3.620 1.00 92.50 84 LEU A CA 1
ATOM 627 C C . LEU A 1 84 ? 20.852 0.037 -2.829 1.00 92.50 84 LEU A C 1
ATOM 629 O O . LEU A 1 84 ? 20.919 0.134 -1.609 1.00 92.50 84 LEU A O 1
ATOM 633 N N . SER A 1 85 ? 19.707 0.194 -3.502 1.00 95.94 85 SER A N 1
ATOM 634 C CA . SER A 1 85 ? 18.450 0.580 -2.851 1.00 95.94 85 SER A CA 1
ATOM 635 C C . SER A 1 85 ? 17.587 -0.609 -2.439 1.00 95.94 85 SER A C 1
ATOM 637 O O . SER A 1 85 ? 16.758 -0.460 -1.550 1.00 95.94 85 SER A O 1
ATOM 639 N N . ILE A 1 86 ? 17.766 -1.786 -3.049 1.00 95.25 86 ILE A N 1
ATOM 640 C CA . ILE A 1 86 ? 16.868 -2.924 -2.826 1.00 95.25 86 ILE A CA 1
ATOM 641 C C . ILE A 1 86 ? 16.959 -3.493 -1.410 1.00 95.25 86 ILE A C 1
ATOM 643 O O . ILE A 1 86 ? 15.929 -3.839 -0.851 1.00 95.25 86 ILE A O 1
ATOM 647 N N . ASN A 1 87 ? 18.151 -3.545 -0.807 1.00 95.00 87 ASN A N 1
ATOM 648 C CA . ASN A 1 87 ? 18.287 -4.031 0.570 1.00 95.00 87 ASN A CA 1
ATOM 649 C C . ASN A 1 87 ? 17.593 -3.080 1.550 1.00 95.00 87 ASN A C 1
ATOM 651 O O . ASN A 1 87 ? 16.772 -3.526 2.336 1.00 95.00 87 ASN A O 1
ATOM 655 N N . PHE A 1 88 ? 17.835 -1.772 1.412 1.00 96.06 88 PHE A N 1
ATOM 656 C CA . PHE A 1 88 ? 17.141 -0.753 2.201 1.00 96.06 88 PHE A CA 1
ATOM 657 C C . PHE A 1 88 ? 15.618 -0.830 2.023 1.00 96.06 88 PHE A C 1
ATOM 659 O O . PHE A 1 88 ? 14.881 -0.863 2.998 1.00 96.06 88 PHE A O 1
ATOM 666 N N . LEU A 1 89 ? 15.141 -0.934 0.778 1.00 96.25 89 LEU A N 1
ATOM 667 C CA . LEU A 1 89 ? 13.719 -1.105 0.492 1.00 96.25 89 LEU A CA 1
ATOM 668 C C . LEU A 1 89 ? 13.140 -2.329 1.209 1.00 96.25 89 LEU A C 1
ATOM 670 O O . LEU A 1 89 ? 12.070 -2.228 1.796 1.00 96.25 89 LEU A O 1
ATOM 674 N N . LEU A 1 90 ? 13.811 -3.480 1.126 1.00 96.19 90 LEU A N 1
ATOM 675 C CA . LEU A 1 90 ? 13.326 -4.724 1.719 1.00 96.19 90 LEU A CA 1
ATOM 676 C C . LEU A 1 90 ? 13.319 -4.667 3.247 1.00 96.19 90 LEU A C 1
ATOM 678 O O . LEU A 1 90 ? 12.355 -5.149 3.839 1.00 96.19 90 LEU A O 1
ATOM 682 N N . ASP A 1 91 ? 14.341 -4.073 3.861 1.00 96.75 91 ASP A N 1
ATOM 683 C CA . ASP A 1 91 ? 14.425 -3.909 5.315 1.00 96.75 91 ASP A CA 1
ATOM 684 C C . ASP A 1 91 ? 13.255 -3.067 5.851 1.00 96.75 91 ASP A C 1
ATOM 686 O O . ASP A 1 91 ? 12.674 -3.406 6.880 1.00 96.75 91 ASP A O 1
ATOM 690 N N . GLU A 1 92 ? 12.854 -2.028 5.113 1.00 96.31 92 GLU A N 1
ATOM 691 C CA . GLU A 1 92 ? 11.768 -1.125 5.506 1.00 96.31 92 GLU A CA 1
ATOM 692 C C . GLU A 1 92 ? 10.371 -1.665 5.146 1.00 96.31 92 GLU A C 1
ATOM 694 O O . GLU A 1 92 ? 9.448 -1.601 5.955 1.00 96.31 92 GLU A O 1
ATOM 699 N N . IL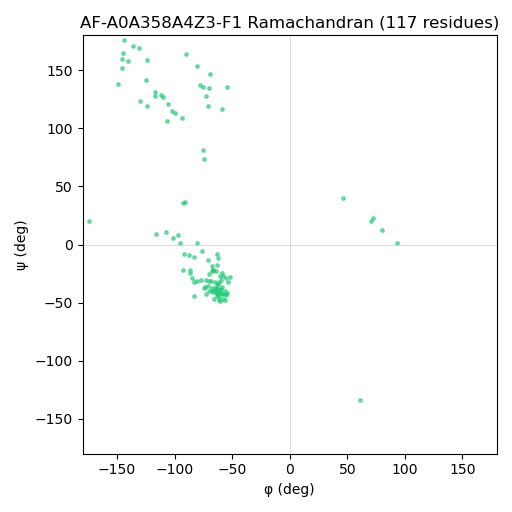E A 1 93 ? 10.180 -2.215 3.940 1.00 96.25 93 ILE A N 1
ATOM 700 C CA . ILE A 1 93 ? 8.840 -2.580 3.447 1.00 96.25 93 ILE A CA 1
ATOM 701 C C . ILE A 1 93 ? 8.381 -3.967 3.907 1.00 96.25 93 ILE A C 1
ATOM 703 O O . ILE A 1 93 ? 7.182 -4.212 4.026 1.00 96.25 93 ILE A O 1
ATOM 707 N N . THR A 1 94 ? 9.301 -4.906 4.147 1.00 96.50 94 THR A N 1
ATOM 708 C CA . THR A 1 94 ? 8.926 -6.292 4.480 1.00 96.50 94 THR A CA 1
ATOM 709 C C . THR A 1 94 ? 8.149 -6.390 5.797 1.00 96.50 94 THR A C 1
ATOM 711 O O . THR A 1 94 ? 7.133 -7.086 5.802 1.00 96.50 94 THR A O 1
ATOM 714 N N . PRO A 1 95 ? 8.540 -5.702 6.891 1.00 97.38 95 PRO A N 1
ATOM 715 C CA . PRO A 1 95 ? 7.766 -5.715 8.132 1.00 97.38 95 PRO A CA 1
ATOM 716 C C . PRO A 1 95 ? 6.348 -5.155 7.957 1.00 97.38 95 PRO A C 1
ATOM 718 O O . PRO A 1 95 ? 5.394 -5.744 8.457 1.00 97.38 95 PRO A O 1
ATOM 721 N N . GLU A 1 96 ? 6.196 -4.062 7.202 1.00 97.69 96 GLU A N 1
ATOM 722 C CA . GLU A 1 96 ? 4.891 -3.463 6.883 1.00 97.69 96 GLU A CA 1
ATOM 723 C C . GLU A 1 96 ? 4.006 -4.450 6.106 1.00 97.69 96 GLU A C 1
ATOM 725 O O . GLU A 1 96 ? 2.854 -4.678 6.467 1.00 97.69 96 GLU A O 1
ATOM 730 N N . LEU A 1 97 ? 4.561 -5.092 5.071 1.00 97.44 97 LEU A N 1
ATOM 731 C CA . LEU A 1 97 ? 3.838 -6.067 4.253 1.00 97.44 97 LEU A CA 1
ATOM 732 C C . LEU A 1 97 ? 3.418 -7.299 5.049 1.00 97.44 97 LEU A C 1
ATOM 734 O O . LEU A 1 97 ? 2.326 -7.800 4.821 1.00 97.44 97 LEU A O 1
ATOM 738 N N . GLN A 1 98 ? 4.263 -7.791 5.960 1.00 97.12 98 GLN A N 1
ATOM 739 C CA . GLN A 1 98 ? 3.930 -8.938 6.809 1.00 97.12 98 GLN A CA 1
ATOM 740 C C . GLN A 1 98 ? 2.701 -8.666 7.672 1.00 97.12 98 GLN A C 1
ATOM 742 O O . GLN A 1 98 ? 1.850 -9.540 7.785 1.00 97.12 98 GLN A O 1
ATOM 747 N N . LEU A 1 99 ? 2.610 -7.463 8.239 1.00 97.69 99 LEU A N 1
ATOM 748 C CA . LEU A 1 99 ? 1.461 -7.031 9.029 1.00 97.69 99 LEU A CA 1
ATOM 749 C C . LEU A 1 99 ? 0.229 -6.815 8.143 1.00 97.69 99 LEU A C 1
ATOM 751 O O . LEU A 1 99 ? -0.859 -7.234 8.503 1.00 97.69 99 LEU A O 1
ATOM 755 N N . ALA A 1 100 ? 0.397 -6.235 6.954 1.00 97.31 100 ALA A N 1
ATOM 756 C CA . ALA A 1 100 ? -0.718 -5.957 6.049 1.00 97.31 100 ALA A CA 1
ATOM 757 C C . ALA 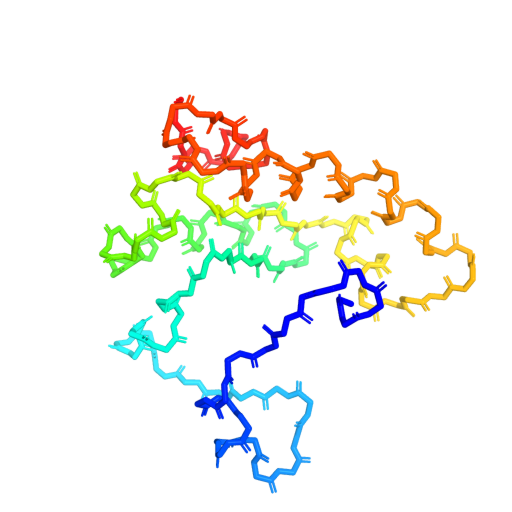A 1 100 ? -1.398 -7.220 5.481 1.00 97.31 100 ALA A C 1
ATOM 759 O O . ALA A 1 100 ? -2.536 -7.144 5.022 1.00 97.31 100 ALA A O 1
ATOM 760 N N . ILE A 1 101 ? -0.709 -8.368 5.465 1.00 96.31 101 ILE A N 1
ATOM 761 C CA . ILE A 1 101 ? -1.204 -9.618 4.854 1.00 96.31 101 ILE A CA 1
ATOM 762 C C . ILE A 1 101 ? -1.419 -10.759 5.853 1.00 96.31 101 ILE A C 1
ATOM 764 O O . ILE A 1 101 ? -1.648 -11.895 5.435 1.00 96.31 101 ILE A O 1
ATOM 768 N N . ASP A 1 102 ? -1.329 -10.501 7.157 1.00 96.44 102 ASP A N 1
ATOM 769 C CA . ASP A 1 102 ? -1.462 -11.544 8.182 1.00 96.44 102 ASP A CA 1
ATOM 770 C C . ASP A 1 102 ? -2.900 -12.079 8.339 1.00 96.44 102 ASP A C 1
ATOM 772 O O . ASP A 1 102 ? -3.107 -13.149 8.917 1.00 96.44 102 ASP A O 1
ATOM 776 N N . GLY A 1 103 ? -3.881 -11.375 7.766 1.00 94.19 103 GLY A N 1
ATOM 777 C CA . GLY A 1 103 ? -5.295 -11.732 7.799 1.00 94.19 103 GLY A CA 1
ATOM 778 C C . GLY A 1 103 ? -6.005 -11.351 9.099 1.00 94.19 103 GLY A C 1
ATOM 779 O O . GLY A 1 103 ? -7.130 -11.809 9.309 1.00 94.19 103 GLY A O 1
ATOM 780 N N . ASP A 1 104 ? -5.383 -10.538 9.955 1.00 96.19 104 ASP A N 1
ATOM 781 C CA . ASP A 1 104 ? -5.965 -10.017 11.189 1.00 96.19 104 ASP A CA 1
ATOM 782 C C . ASP A 1 104 ? -6.302 -8.520 11.030 1.00 96.19 104 ASP A C 1
ATOM 784 O O . ASP A 1 104 ? -5.412 -7.674 11.079 1.00 96.19 104 ASP A O 1
ATOM 788 N N . PRO A 1 105 ? -7.592 -8.146 10.905 1.00 94.19 105 PRO A N 1
ATOM 789 C CA . PRO A 1 105 ? -8.008 -6.743 10.803 1.00 94.19 105 PRO A CA 1
ATOM 790 C C . PRO A 1 105 ? -7.687 -5.887 12.037 1.00 94.19 105 PRO A C 1
ATOM 792 O O . PRO A 1 105 ? -7.933 -4.683 12.026 1.00 94.19 105 PRO A O 1
ATOM 795 N N . THR A 1 106 ? -7.227 -6.495 13.135 1.00 95.38 106 THR A N 1
ATOM 796 C CA . THR A 1 106 ? -6.776 -5.779 14.336 1.00 95.38 106 THR A CA 1
ATOM 797 C C . THR A 1 106 ? -5.277 -5.487 14.326 1.00 95.38 106 THR A C 1
ATOM 799 O O . THR A 1 106 ? -4.795 -4.738 15.181 1.00 95.38 106 THR A O 1
ATOM 802 N N . THR A 1 107 ? -4.536 -6.040 13.363 1.00 96.44 107 THR A N 1
ATOM 803 C CA . THR A 1 107 ? -3.126 -5.731 13.158 1.00 96.44 107 THR A CA 1
ATOM 804 C C . THR A 1 107 ? -2.974 -4.336 12.567 1.00 96.44 107 THR A C 1
ATOM 806 O O . THR A 1 107 ? -3.556 -3.987 11.544 1.00 96.44 107 THR A O 1
ATOM 809 N N . VAL A 1 108 ? -2.141 -3.523 13.218 1.00 96.38 108 VAL A N 1
ATOM 810 C CA . VAL A 1 108 ? -1.903 -2.141 12.803 1.00 96.38 108 VAL A CA 1
ATOM 811 C C . VAL A 1 108 ? -0.607 -2.048 12.011 1.00 96.38 108 VAL 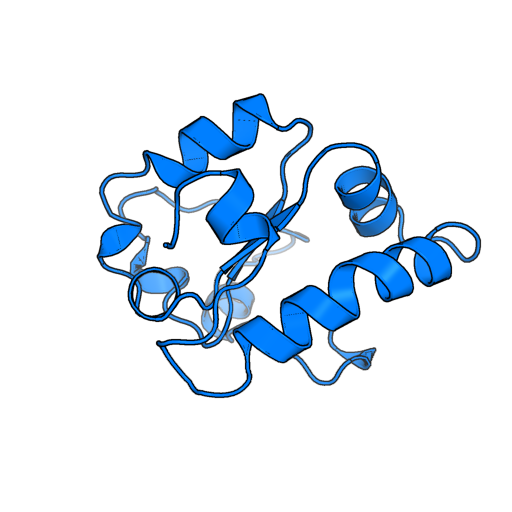A C 1
ATOM 813 O O . VAL A 1 108 ? 0.487 -2.196 12.561 1.00 96.38 108 VAL A O 1
ATOM 816 N N . VAL A 1 109 ? -0.740 -1.738 10.724 1.00 97.75 109 VAL A N 1
ATOM 817 C CA . VAL A 1 109 ? 0.376 -1.419 9.829 1.00 97.75 109 VAL A CA 1
ATOM 818 C C . VAL A 1 109 ? 0.954 -0.041 10.215 1.00 97.75 109 VAL A C 1
ATOM 820 O O . VAL A 1 109 ? 0.217 0.954 10.191 1.00 97.75 109 VAL A O 1
ATOM 823 N N . PRO A 1 110 ? 2.240 0.065 10.614 1.00 97.19 110 PRO A N 1
ATOM 824 C CA . PRO A 1 110 ? 2.785 1.304 11.173 1.00 97.19 110 PRO A CA 1
ATOM 825 C C . PRO A 1 110 ? 2.702 2.501 10.224 1.00 97.19 110 PRO A C 1
ATOM 827 O O . PRO A 1 110 ? 2.373 3.602 10.673 1.00 97.19 110 PRO A O 1
ATOM 830 N N . SER A 1 111 ? 2.928 2.301 8.923 1.00 96.38 111 SER A N 1
ATOM 831 C CA . SER A 1 111 ? 2.787 3.364 7.923 1.00 96.38 111 SER A CA 1
ATOM 832 C C . SER A 1 111 ? 1.352 3.892 7.816 1.00 96.38 111 SER A C 1
ATOM 834 O O . SER A 1 111 ? 1.164 5.105 7.728 1.00 96.38 111 SER A O 1
ATOM 836 N N . ALA A 1 112 ? 0.337 3.024 7.909 1.00 96.12 112 ALA A N 1
ATOM 837 C CA . ALA A 1 112 ? -1.072 3.424 7.923 1.00 96.12 112 ALA A CA 1
ATOM 838 C C . ALA A 1 112 ? -1.443 4.213 9.183 1.00 96.12 112 ALA A C 1
ATOM 840 O O . ALA A 1 112 ? -2.133 5.233 9.098 1.00 96.12 112 ALA A O 1
ATOM 841 N N . LYS A 1 113 ? -0.927 3.796 10.343 1.00 95.94 113 LYS A N 1
ATOM 842 C CA . LYS A 1 113 ? -1.098 4.530 11.603 1.00 95.94 113 LYS A CA 1
ATOM 843 C C . LYS A 1 113 ? -0.448 5.908 11.557 1.00 95.94 113 LYS A C 1
ATOM 845 O O . LYS A 1 113 ? -1.037 6.887 12.008 1.00 95.94 113 LYS A O 1
ATOM 850 N N . ALA A 1 114 ? 0.759 6.000 11.000 1.00 94.00 114 ALA A N 1
ATOM 851 C CA . ALA A 1 114 ? 1.518 7.246 10.932 1.00 94.00 114 ALA A CA 1
ATOM 852 C C . ALA A 1 114 ? 0.779 8.356 10.167 1.00 94.00 114 ALA A C 1
ATOM 854 O O . ALA A 1 114 ? 0.945 9.530 10.491 1.00 94.00 114 ALA A O 1
ATOM 855 N N . VAL A 1 115 ? -0.050 7.984 9.189 1.00 93.69 115 VAL A N 1
ATOM 856 C CA . VAL A 1 115 ? -0.847 8.917 8.379 1.00 93.69 115 VAL A CA 1
ATOM 857 C C . VAL A 1 115 ? -2.319 8.999 8.805 1.00 93.69 115 VAL A C 1
ATOM 859 O O . VAL A 1 115 ? -3.105 9.669 8.144 1.00 93.69 115 VAL A O 1
ATOM 862 N N . GLY A 1 116 ? -2.709 8.333 9.898 1.00 93.12 116 GLY A N 1
ATOM 863 C CA . GLY A 1 116 ? -4.078 8.371 10.426 1.00 93.12 116 GLY A CA 1
ATOM 864 C C . GLY A 1 116 ? -5.108 7.606 9.590 1.00 93.12 116 GLY A C 1
ATOM 865 O O . GLY A 1 116 ? -6.297 7.911 9.651 1.00 93.12 116 GLY A O 1
ATOM 866 N N . ALA A 1 117 ? -4.670 6.631 8.794 1.00 92.75 117 ALA A N 1
ATOM 867 C CA . ALA A 1 117 ? -5.562 5.797 7.993 1.00 92.75 117 ALA A CA 1
ATOM 868 C C . ALA A 1 117 ? -6.100 4.571 8.745 1.00 92.75 117 ALA A C 1
ATOM 870 O O . ALA A 1 117 ? -7.141 4.044 8.364 1.00 92.75 117 ALA A O 1
ATOM 871 N N . ALA A 1 118 ? -5.408 4.141 9.803 1.00 90.06 118 ALA A N 1
ATOM 872 C CA . ALA A 1 118 ? -5.804 3.053 10.693 1.00 90.06 118 ALA A CA 1
ATOM 873 C C . ALA A 1 118 ? -5.359 3.357 12.136 1.00 90.06 118 ALA A C 1
ATOM 875 O O . ALA A 1 118 ? -4.358 4.052 12.328 1.00 90.06 118 ALA A O 1
ATOM 876 N N . ASP A 1 119 ? -6.080 2.831 13.131 1.00 80.56 119 ASP A N 1
ATOM 877 C CA . ASP A 1 119 ? -5.825 3.060 14.566 1.00 80.56 119 ASP A CA 1
ATOM 878 C C . ASP A 1 119 ? -5.275 1.828 15.293 1.00 80.56 119 ASP A C 1
ATOM 880 O O . ASP A 1 119 ? -5.882 0.744 15.168 1.00 80.56 119 ASP A O 1
#

Secondary structure (DSSP, 8-state):
-GGGT----HHHHHH-SSSSS----GGGGGGG-SS-EEEE-SSHHHHHHHHT-TTGGGSHHHHTT-EEEE-HHHHHHHHH--TTTHHHHHHHHHHHHHHHTSS-TT---HHHHHTTS--

Radius of gyration: 14.13 Å; Cα contacts (8 Å, |Δi|>4): 149; chains: 1; bounding box: 37×29×38 Å

Nearest PDB structures (foldseek):
  4mdy-assembly1_A  TM=8.708E-01  e=3.883E-02  Mycolicibacterium smegmatis MC2 155
  7fhp-assembly1_A  TM=8.547E-01  e=3.652E-02  Mycobacterium tuberculosis H37Rv
  1bpl-assembly1_B  TM=2.864E-01  e=2.685E+00  Bacillus licheniformis